Protein AF-A0A958F4A3-F1 (afdb_monomer)

Radius of gyration: 23.0 Å; Cα contacts (8 Å, |Δi|>4): 122; chains: 1; bounding box: 76×23×51 Å

Structure (mmCIF, N/CA/C/O backbone):
data_AF-A0A958F4A3-F1
#
_entry.id   AF-A0A958F4A3-F1
#
loop_
_atom_site.group_PDB
_atom_site.id
_atom_site.type_symbol
_atom_site.label_atom_id
_atom_site.label_alt_id
_atom_site.label_comp_id
_atom_site.label_asym_id
_atom_site.label_entity_id
_atom_site.label_seq_id
_atom_site.pdbx_PDB_ins_code
_atom_site.Cartn_x
_atom_site.Cartn_y
_atom_site.Cartn_z
_atom_site.occupancy
_atom_site.B_iso_or_equiv
_atom_site.auth_seq_id
_atom_site.auth_comp_id
_atom_site.auth_asym_id
_atom_site.auth_atom_id
_atom_site.pdbx_PDB_model_num
ATOM 1 N N . PRO A 1 1 ? 59.177 -3.692 -26.696 1.00 58.25 1 PRO A N 1
ATOM 2 C CA . PRO A 1 1 ? 58.438 -4.959 -26.926 1.00 58.25 1 PRO A CA 1
ATOM 3 C C . PRO A 1 1 ? 57.219 -5.194 -26.007 1.00 58.25 1 PRO A C 1
ATOM 5 O O . PRO A 1 1 ? 56.313 -5.900 -26.423 1.00 58.25 1 PRO A O 1
ATOM 8 N N . GLY A 1 2 ? 57.166 -4.637 -24.785 1.00 62.38 2 GLY A N 1
ATOM 9 C CA . GLY A 1 2 ? 56.073 -4.920 -23.834 1.00 62.38 2 GLY A CA 1
ATOM 10 C C . GLY A 1 2 ? 54.772 -4.129 -24.042 1.00 62.38 2 GLY A C 1
ATOM 11 O O . GLY A 1 2 ? 53.695 -4.676 -23.840 1.00 62.38 2 GLY A O 1
ATOM 12 N N . ALA A 1 3 ? 54.850 -2.867 -24.477 1.00 64.88 3 ALA A N 1
ATOM 13 C CA . ALA A 1 3 ? 53.670 -2.001 -24.604 1.00 64.88 3 ALA A CA 1
ATOM 14 C C . ALA A 1 3 ? 52.749 -2.393 -25.775 1.00 64.88 3 ALA A C 1
ATOM 16 O O . ALA A 1 3 ? 51.533 -2.384 -25.632 1.00 64.88 3 ALA A O 1
ATOM 17 N N . GLU A 1 4 ? 53.322 -2.806 -26.907 1.00 76.06 4 GLU A N 1
ATOM 18 C CA . GLU A 1 4 ? 52.569 -3.286 -28.077 1.00 76.06 4 GLU A CA 1
ATOM 19 C C . GLU A 1 4 ? 51.883 -4.630 -27.815 1.00 76.06 4 GLU A C 1
ATOM 21 O O . GLU A 1 4 ? 50.732 -4.822 -28.195 1.00 76.06 4 GLU A O 1
ATOM 26 N N . ALA A 1 5 ? 52.558 -5.539 -27.105 1.00 75.00 5 ALA A N 1
ATOM 27 C CA . ALA A 1 5 ? 51.981 -6.821 -26.711 1.00 75.00 5 ALA A CA 1
ATOM 28 C C . ALA A 1 5 ? 50.832 -6.641 -25.704 1.00 75.00 5 ALA A C 1
ATOM 30 O O . ALA A 1 5 ? 49.822 -7.334 -25.797 1.00 75.00 5 ALA A O 1
ATOM 31 N N . LEU A 1 6 ? 50.955 -5.679 -24.781 1.00 56.97 6 LEU A N 1
ATOM 32 C CA . LEU A 1 6 ? 49.888 -5.329 -23.842 1.00 56.97 6 LEU A CA 1
ATOM 33 C C . LEU A 1 6 ? 48.698 -4.671 -24.555 1.00 56.97 6 L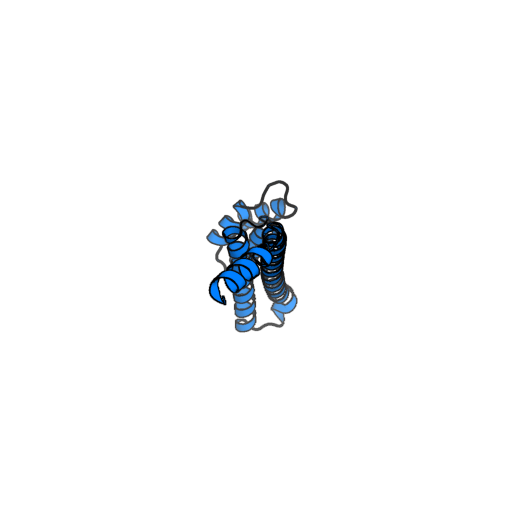EU A C 1
ATOM 35 O O . LEU A 1 6 ? 47.557 -5.011 -24.263 1.00 56.97 6 LEU A O 1
ATOM 39 N N . ALA A 1 7 ? 48.950 -3.790 -25.526 1.00 74.94 7 ALA A N 1
ATOM 40 C CA . ALA A 1 7 ? 47.900 -3.170 -26.331 1.00 74.94 7 ALA A CA 1
ATOM 41 C C . ALA A 1 7 ? 47.144 -4.202 -27.186 1.00 74.94 7 ALA A C 1
ATOM 43 O O . ALA A 1 7 ? 45.919 -4.178 -27.230 1.00 74.94 7 ALA A O 1
ATOM 44 N N . GLN A 1 8 ? 47.852 -5.156 -27.798 1.00 76.25 8 GLN A N 1
ATOM 45 C CA . GLN A 1 8 ? 47.234 -6.253 -28.550 1.00 76.25 8 GLN A CA 1
ATOM 46 C C . GLN A 1 8 ? 46.473 -7.231 -27.647 1.00 76.25 8 GLN A C 1
ATOM 48 O O . GLN A 1 8 ? 45.433 -7.749 -28.049 1.00 76.25 8 GLN A O 1
ATOM 53 N N . TRP A 1 9 ? 46.963 -7.481 -26.428 1.00 66.75 9 TRP A N 1
ATOM 54 C CA . TRP A 1 9 ? 46.267 -8.309 -25.442 1.00 66.75 9 TRP A CA 1
ATOM 55 C C . TRP A 1 9 ? 44.971 -7.642 -24.973 1.00 66.75 9 TRP A C 1
ATOM 57 O O . TRP A 1 9 ? 43.924 -8.282 -24.994 1.00 66.75 9 TRP A O 1
ATOM 67 N N . LEU A 1 10 ? 45.018 -6.347 -24.644 1.00 66.31 10 LEU A N 1
ATOM 68 C CA . LEU A 1 10 ? 43.833 -5.570 -24.288 1.00 66.31 10 LEU A CA 1
ATOM 69 C C . LEU A 1 10 ? 42.845 -5.536 -25.454 1.00 66.31 10 LEU A C 1
ATOM 71 O O . LEU A 1 10 ? 41.713 -5.938 -25.276 1.00 66.31 10 LEU A O 1
ATOM 75 N N . GLN A 1 11 ? 43.269 -5.225 -26.677 1.00 70.94 11 GLN A N 1
ATOM 76 C CA . GLN A 1 11 ? 42.370 -5.185 -27.838 1.00 70.94 11 GLN A CA 1
ATOM 77 C C . GLN A 1 11 ? 41.706 -6.540 -28.161 1.00 70.94 11 GLN A C 1
ATOM 79 O O . GLN A 1 11 ? 40.606 -6.578 -28.706 1.00 70.94 11 GLN A O 1
ATOM 84 N N . LYS A 1 12 ? 42.357 -7.659 -27.817 1.00 66.94 12 LYS A N 1
ATOM 85 C CA . LYS A 1 12 ? 41.824 -9.020 -27.987 1.00 66.94 12 LYS A CA 1
ATOM 86 C C . LYS A 1 12 ? 40.877 -9.447 -26.855 1.00 66.94 12 LYS A C 1
ATOM 88 O O . LYS A 1 12 ? 40.121 -10.399 -27.032 1.00 66.94 12 LYS A O 1
ATOM 93 N N . HIS A 1 13 ? 40.937 -8.773 -25.708 1.00 58.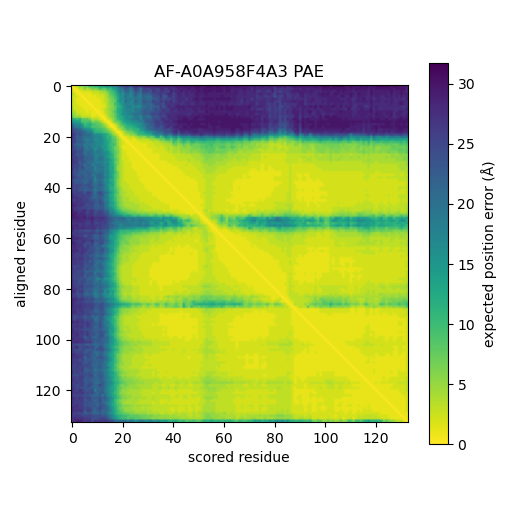69 13 HIS A N 1
ATOM 94 C CA . HIS A 1 13 ? 40.159 -9.082 -24.504 1.00 58.69 13 HIS A CA 1
ATOM 95 C C . HIS A 1 13 ? 39.184 -7.967 -24.081 1.00 58.69 13 HIS A C 1
ATOM 97 O O . HIS A 1 13 ? 38.372 -8.193 -23.193 1.00 58.69 13 HIS A O 1
ATOM 103 N N . ASP A 1 14 ? 39.208 -6.816 -24.754 1.00 50.38 14 ASP A N 1
ATOM 104 C CA . ASP A 1 14 ? 38.286 -5.676 -24.614 1.00 50.38 14 ASP A CA 1
ATOM 105 C C . ASP A 1 14 ? 37.036 -5.832 -25.500 1.00 50.38 14 ASP A C 1
ATOM 107 O O . ASP A 1 14 ? 36.179 -4.961 -25.593 1.00 50.38 14 ASP A O 1
ATOM 111 N N . THR A 1 15 ? 36.888 -6.990 -26.146 1.00 55.62 15 THR A N 1
ATOM 112 C CA . THR A 1 15 ? 35.614 -7.432 -26.710 1.00 55.62 15 THR A CA 1
ATOM 113 C C . THR A 1 15 ? 34.883 -8.285 -25.679 1.00 55.62 15 THR A C 1
ATOM 115 O O . THR A 1 15 ? 34.653 -9.478 -25.898 1.00 55.62 15 THR A O 1
ATOM 118 N N . ALA A 1 16 ? 34.506 -7.687 -24.547 1.00 49.84 16 ALA A N 1
ATOM 119 C CA . ALA A 1 16 ? 33.279 -8.142 -23.909 1.00 49.84 16 ALA A CA 1
ATOM 120 C C . ALA A 1 16 ? 32.176 -7.939 -24.964 1.00 49.84 16 ALA A C 1
ATOM 122 O O . ALA A 1 16 ? 32.058 -6.839 -25.514 1.00 49.84 16 ALA A O 1
ATOM 123 N N . PRO A 1 17 ? 31.453 -8.990 -25.382 1.00 48.97 17 PRO A N 1
ATOM 124 C CA . PRO A 1 17 ? 30.429 -8.823 -26.395 1.00 48.97 17 PRO A CA 1
ATOM 125 C C . PRO A 1 17 ? 29.410 -7.808 -25.875 1.00 48.97 17 PRO A C 1
ATOM 127 O O . PRO A 1 17 ? 28.977 -7.896 -24.729 1.00 48.97 17 PRO A O 1
ATOM 130 N N . ALA A 1 18 ? 28.987 -6.883 -26.737 1.00 53.12 18 ALA A N 1
ATOM 131 C CA . ALA A 1 18 ? 27.943 -5.881 -26.491 1.00 53.12 18 ALA A CA 1
ATOM 132 C C . ALA A 1 18 ? 26.543 -6.478 -26.166 1.00 53.12 18 ALA A C 1
ATOM 134 O O . ALA A 1 18 ? 25.523 -5.825 -26.361 1.00 53.12 18 ALA A O 1
ATOM 135 N N . GLY A 1 19 ? 26.481 -7.737 -25.717 1.00 51.16 19 GLY A N 1
ATOM 136 C CA . GLY A 1 19 ? 25.299 -8.449 -25.241 1.00 51.16 19 GLY A CA 1
ATOM 137 C C . GLY A 1 19 ? 25.209 -8.586 -23.714 1.00 51.16 19 GLY A C 1
ATOM 138 O O . GLY A 1 19 ? 24.188 -9.076 -23.243 1.00 51.16 19 GLY A O 1
ATOM 139 N N . ASP A 1 20 ? 26.221 -8.156 -22.950 1.00 58.81 20 ASP A N 1
ATOM 140 C CA . ASP A 1 20 ? 26.241 -8.275 -21.477 1.00 58.81 20 ASP A CA 1
ATOM 141 C C . ASP A 1 20 ? 25.391 -7.190 -20.785 1.00 58.81 20 ASP A C 1
ATOM 143 O O . ASP A 1 20 ? 24.675 -7.453 -19.819 1.00 58.81 20 ASP A O 1
ATOM 147 N N . ASP A 1 21 ? 25.342 -5.985 -21.365 1.00 71.50 21 ASP A N 1
ATOM 148 C CA . ASP A 1 21 ? 24.539 -4.876 -20.836 1.00 71.50 21 ASP A CA 1
ATOM 149 C C . ASP A 1 21 ? 23.042 -5.208 -20.812 1.00 71.50 21 ASP A C 1
ATOM 151 O O . ASP A 1 21 ? 22.341 -4.841 -19.876 1.00 71.50 21 ASP A O 1
ATOM 155 N N . SER A 1 22 ? 22.530 -5.947 -21.801 1.00 79.38 22 SER A N 1
ATOM 156 C CA . SER A 1 22 ? 21.115 -6.338 -21.817 1.00 79.38 22 SER A CA 1
ATOM 157 C C . SER A 1 22 ? 20.773 -7.329 -20.704 1.00 79.38 22 SER A C 1
ATOM 159 O O . SER A 1 22 ? 19.668 -7.262 -20.167 1.00 79.38 22 SER A O 1
ATOM 161 N N . LEU A 1 23 ? 21.682 -8.251 -20.377 1.00 81.75 23 LEU A N 1
ATOM 162 C CA . LEU A 1 23 ? 21.487 -9.209 -19.290 1.00 81.75 23 LEU A CA 1
ATOM 163 C C . LEU A 1 23 ? 21.549 -8.483 -17.942 1.00 81.75 23 LEU A C 1
ATOM 165 O O . LEU A 1 23 ? 20.641 -8.618 -17.126 1.00 81.75 23 LEU A O 1
ATOM 169 N N . LEU A 1 24 ? 22.556 -7.628 -17.755 1.00 82.06 24 LEU A N 1
ATOM 170 C CA . LEU A 1 24 ? 22.710 -6.820 -16.549 1.00 82.06 24 LEU A CA 1
ATOM 171 C C . LEU A 1 24 ? 21.498 -5.903 -16.318 1.00 82.06 24 LEU A C 1
ATOM 173 O O . LEU A 1 24 ? 20.994 -5.811 -15.201 1.00 82.06 24 LEU A O 1
ATOM 177 N N . GLN A 1 25 ? 20.980 -5.251 -17.364 1.00 85.31 25 GLN A N 1
ATOM 178 C CA . GLN A 1 25 ? 19.774 -4.422 -17.255 1.00 85.31 25 GLN A CA 1
ATOM 179 C C . GLN A 1 25 ? 18.530 -5.250 -16.900 1.00 85.31 25 GLN A C 1
ATOM 181 O O . GLN A 1 25 ? 17.701 -4.796 -16.112 1.00 85.31 25 GLN A O 1
ATOM 186 N N . GLN A 1 26 ? 18.407 -6.475 -17.423 1.00 86.31 26 GLN A N 1
ATOM 187 C CA . GLN A 1 26 ? 17.329 -7.394 -17.045 1.00 86.31 26 GLN A CA 1
ATOM 188 C C . GLN A 1 26 ? 17.434 -7.833 -15.581 1.00 86.31 26 GLN A C 1
ATOM 190 O O . GLN A 1 26 ? 16.426 -7.836 -14.875 1.00 86.31 26 GLN A O 1
ATOM 195 N N . GLU A 1 27 ? 18.634 -8.154 -15.096 1.00 89.44 27 GLU A N 1
ATOM 196 C CA . GLU A 1 27 ? 18.863 -8.512 -13.693 1.00 89.44 27 GLU A CA 1
ATOM 197 C C . GLU A 1 27 ? 18.581 -7.338 -12.748 1.00 89.44 27 GLU A C 1
ATOM 199 O O . GLU A 1 27 ? 17.948 -7.515 -11.702 1.00 89.44 27 GLU A O 1
ATOM 204 N N . ILE A 1 28 ? 18.984 -6.123 -13.133 1.00 91.50 28 ILE A N 1
ATOM 205 C CA . ILE A 1 28 ? 18.689 -4.895 -12.390 1.00 91.50 28 ILE A CA 1
ATOM 206 C C .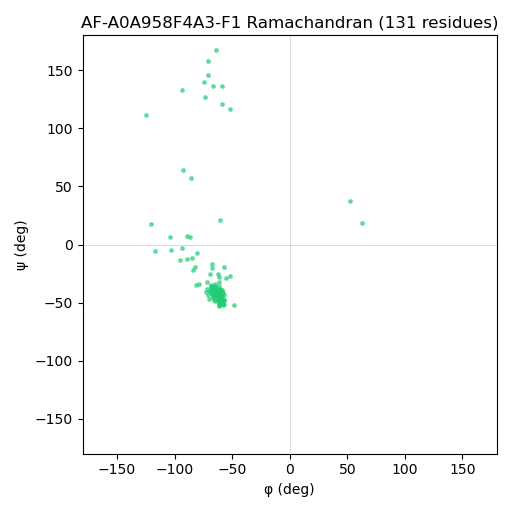 ILE A 1 28 ? 17.175 -4.672 -12.315 1.00 91.50 28 ILE A C 1
ATOM 208 O O . ILE A 1 28 ? 16.650 -4.467 -11.219 1.00 91.50 28 ILE A O 1
ATOM 212 N N . ALA A 1 29 ? 16.465 -4.756 -13.443 1.00 90.19 29 ALA A N 1
ATOM 213 C CA . ALA A 1 29 ? 15.013 -4.589 -13.483 1.00 90.19 29 ALA A CA 1
ATOM 214 C C . ALA A 1 29 ? 14.294 -5.664 -12.649 1.00 90.19 29 ALA A C 1
ATOM 216 O O . ALA A 1 29 ? 13.404 -5.350 -11.856 1.00 90.19 29 ALA A O 1
ATOM 217 N N . GLY A 1 30 ? 14.727 -6.924 -12.752 1.00 92.00 30 GLY A N 1
ATOM 218 C CA . GLY A 1 30 ? 14.203 -8.024 -11.941 1.00 92.00 30 GLY A CA 1
ATOM 219 C C . GLY A 1 30 ? 14.425 -7.804 -10.443 1.00 92.00 30 GLY A C 1
ATOM 220 O O . GLY A 1 30 ? 13.514 -8.001 -9.640 1.00 92.00 30 GLY A O 1
ATOM 221 N N . THR A 1 31 ? 15.603 -7.316 -10.057 1.00 94.75 31 THR A N 1
ATOM 222 C CA . THR A 1 31 ? 15.923 -6.995 -8.659 1.00 94.75 31 THR A CA 1
ATOM 223 C C . THR A 1 31 ? 15.080 -5.831 -8.135 1.00 94.75 31 THR A C 1
ATOM 225 O O . THR A 1 31 ? 14.598 -5.877 -7.003 1.00 94.75 31 THR A O 1
ATOM 228 N N . GLN A 1 32 ? 14.856 -4.798 -8.951 1.00 94.50 32 GLN A N 1
ATOM 229 C CA . GLN A 1 32 ? 13.996 -3.663 -8.600 1.00 94.50 32 GLN A CA 1
ATOM 230 C C . GLN A 1 32 ? 12.543 -4.105 -8.392 1.00 94.50 32 GLN A C 1
ATOM 232 O O . GLN A 1 32 ? 11.920 -3.698 -7.408 1.00 94.50 32 GLN A O 1
ATOM 237 N N . GLN A 1 33 ? 12.032 -4.988 -9.255 1.00 93.44 33 GLN A N 1
ATOM 238 C CA . GLN A 1 33 ? 10.696 -5.563 -9.112 1.00 93.44 33 GLN A CA 1
ATOM 239 C C . GLN A 1 33 ? 10.568 -6.397 -7.831 1.00 93.44 33 GLN A C 1
ATOM 241 O O . GLN A 1 33 ? 9.631 -6.201 -7.060 1.00 93.44 33 GLN A O 1
ATOM 246 N N . LEU A 1 34 ? 11.545 -7.267 -7.552 1.00 95.69 34 LEU A N 1
ATOM 247 C CA . LEU A 1 34 ? 11.571 -8.063 -6.321 1.00 95.69 34 LEU A CA 1
ATOM 248 C C . LEU A 1 34 ? 11.587 -7.183 -5.069 1.00 95.69 34 LEU A C 1
ATOM 250 O O . LEU A 1 34 ? 10.915 -7.489 -4.084 1.00 95.69 34 LEU A O 1
ATOM 254 N N . LEU A 1 35 ? 12.331 -6.077 -5.101 1.00 96.38 35 LEU A N 1
ATOM 255 C CA . LEU A 1 35 ? 12.379 -5.137 -3.990 1.00 96.38 35 LEU A CA 1
ATOM 256 C C . LEU A 1 35 ? 11.036 -4.419 -3.792 1.00 96.38 35 LEU A C 1
ATOM 258 O O . LEU A 1 35 ? 10.577 -4.287 -2.656 1.00 96.38 35 LEU A O 1
ATOM 262 N N . GLN A 1 36 ? 10.380 -3.996 -4.877 1.00 96.38 36 GLN A N 1
ATOM 263 C CA . GLN A 1 36 ? 9.033 -3.428 -4.820 1.00 96.38 36 GLN A CA 1
ATOM 264 C C . GLN A 1 36 ? 8.037 -4.427 -4.210 1.00 96.38 36 GLN A C 1
ATOM 266 O O . GLN A 1 36 ? 7.290 -4.067 -3.296 1.00 96.38 36 GLN A O 1
ATOM 271 N N . ASP A 1 37 ? 8.055 -5.679 -4.671 1.00 95.81 37 ASP A N 1
ATOM 272 C CA . ASP A 1 37 ? 7.178 -6.742 -4.176 1.00 95.81 37 ASP A CA 1
ATOM 273 C C . ASP A 1 37 ? 7.431 -7.050 -2.697 1.00 95.81 37 ASP A C 1
ATOM 275 O O . ASP A 1 37 ? 6.482 -7.200 -1.925 1.00 95.81 37 ASP A O 1
ATOM 279 N N . TYR A 1 38 ? 8.696 -7.080 -2.272 1.00 97.44 38 TYR A N 1
ATOM 280 C CA . TYR A 1 38 ? 9.067 -7.253 -0.869 1.00 97.44 38 TYR A CA 1
ATOM 281 C C . TYR A 1 38 ? 8.452 -6.165 0.017 1.00 97.44 38 TYR A C 1
ATOM 283 O O . TYR A 1 38 ? 7.806 -6.470 1.025 1.00 97.44 38 TYR A O 1
ATOM 291 N N . TYR A 1 39 ? 8.614 -4.895 -0.362 1.00 98.31 39 TYR A N 1
ATOM 292 C CA . TYR A 1 39 ? 8.049 -3.786 0.401 1.00 98.31 39 TYR A CA 1
ATOM 293 C C . TYR A 1 39 ? 6.518 -3.818 0.399 1.00 98.31 39 TYR A C 1
ATOM 295 O O . TYR A 1 39 ? 5.906 -3.631 1.452 1.00 98.31 39 TYR A O 1
ATOM 303 N N . PHE A 1 40 ? 5.892 -4.138 -0.735 1.00 98.06 40 PHE A N 1
ATOM 304 C CA . PHE A 1 40 ? 4.444 -4.305 -0.804 1.00 98.06 40 PHE A CA 1
ATOM 305 C C . PHE A 1 40 ? 3.954 -5.393 0.164 1.00 98.06 40 PHE A C 1
ATOM 307 O O . PHE A 1 40 ? 3.087 -5.129 0.999 1.00 98.06 40 PHE A O 1
ATOM 314 N N . LEU A 1 41 ? 4.536 -6.595 0.107 1.00 98.19 41 LEU A N 1
ATOM 315 C CA . LEU A 1 41 ? 4.132 -7.724 0.949 1.00 98.19 41 LEU A CA 1
ATOM 316 C C . LEU A 1 41 ? 4.379 -7.452 2.436 1.00 98.19 41 LEU A C 1
ATOM 318 O O . LEU A 1 41 ? 3.528 -7.772 3.265 1.00 98.19 41 LEU A O 1
ATOM 322 N N . SER A 1 42 ? 5.504 -6.822 2.780 1.00 98.19 42 SER A N 1
ATOM 323 C CA . SER A 1 42 ? 5.813 -6.421 4.156 1.00 98.19 42 SER A CA 1
ATOM 324 C C . SER A 1 42 ? 4.785 -5.420 4.699 1.00 98.19 42 SER A C 1
ATOM 326 O O . SER A 1 42 ? 4.272 -5.576 5.811 1.00 98.19 42 SER A O 1
ATOM 328 N N . GLY A 1 43 ? 4.407 -4.426 3.888 1.00 98.25 43 GLY A N 1
ATOM 329 C CA . GLY A 1 43 ? 3.378 -3.456 4.250 1.00 98.25 43 GLY A CA 1
ATOM 330 C C . GLY A 1 43 ? 1.984 -4.076 4.383 1.00 98.25 43 GLY A C 1
ATOM 331 O O . GLY A 1 43 ? 1.292 -3.843 5.376 1.00 98.25 43 GLY A O 1
ATOM 332 N N . ALA A 1 44 ? 1.596 -4.940 3.441 1.00 97.50 44 ALA A N 1
ATOM 333 C CA . ALA A 1 44 ? 0.331 -5.669 3.489 1.00 97.50 44 ALA A CA 1
ATOM 334 C C . ALA A 1 44 ? 0.245 -6.602 4.712 1.00 97.50 44 ALA A C 1
ATOM 336 O O . ALA A 1 44 ? -0.795 -6.670 5.368 1.00 97.50 44 ALA A O 1
ATOM 337 N N . ALA A 1 45 ? 1.342 -7.274 5.074 1.00 96.94 45 ALA A N 1
ATOM 338 C CA . ALA A 1 45 ? 1.410 -8.115 6.266 1.00 96.94 45 ALA A CA 1
ATOM 339 C C . ALA A 1 45 ? 1.254 -7.300 7.562 1.00 96.94 45 ALA A C 1
ATOM 341 O O . ALA A 1 45 ? 0.552 -7.728 8.482 1.00 96.94 45 ALA A O 1
ATOM 342 N N . ALA A 1 46 ? 1.857 -6.110 7.635 1.00 96.50 46 ALA A N 1
ATOM 343 C CA . ALA A 1 46 ? 1.685 -5.206 8.770 1.00 96.50 46 ALA A CA 1
ATOM 344 C C . ALA A 1 46 ? 0.224 -4.733 8.904 1.00 96.50 46 ALA A C 1
ATOM 346 O O . ALA A 1 46 ? -0.340 -4.774 10.001 1.00 96.50 46 ALA A O 1
ATOM 347 N N . LEU A 1 47 ? -0.426 -4.397 7.786 1.00 95.69 47 LEU A N 1
ATOM 348 C CA . LEU A 1 47 ? -1.845 -4.039 7.756 1.00 95.69 47 LEU A CA 1
ATOM 349 C C . LEU A 1 47 ? -2.750 -5.211 8.176 1.00 95.69 47 LEU A C 1
ATOM 351 O O . LEU A 1 47 ? -3.677 -5.044 8.972 1.00 95.69 47 LEU A O 1
ATOM 355 N N . ALA A 1 48 ? -2.457 -6.422 7.699 1.00 94.00 48 ALA A N 1
ATOM 356 C CA . ALA A 1 48 ? -3.174 -7.631 8.092 1.00 94.00 48 ALA A CA 1
ATOM 357 C C . ALA A 1 48 ? -3.021 -7.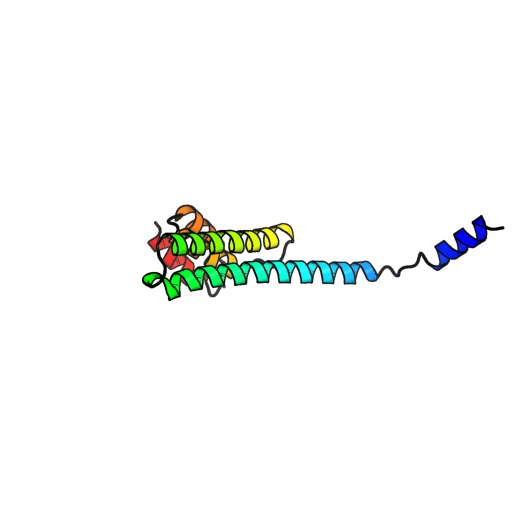920 9.592 1.00 94.00 48 ALA A C 1
ATOM 359 O O . ALA A 1 48 ? -3.995 -8.290 10.252 1.00 94.00 48 ALA A O 1
ATOM 360 N N . ARG A 1 49 ? -1.829 -7.706 10.164 1.00 90.62 49 ARG A N 1
ATOM 361 C CA . ARG A 1 49 ? -1.590 -7.828 11.609 1.00 90.62 49 ARG A CA 1
ATOM 362 C C . ARG A 1 49 ? -2.429 -6.828 12.402 1.00 90.62 49 ARG A C 1
ATOM 364 O O . ARG A 1 49 ? -3.024 -7.229 13.400 1.00 90.62 49 ARG A O 1
ATOM 371 N N . TYR A 1 50 ? -2.507 -5.573 11.951 1.00 91.81 50 TYR A N 1
ATOM 372 C CA . TYR A 1 50 ? -3.380 -4.566 12.558 1.00 91.81 50 TYR A CA 1
ATOM 373 C C . TYR A 1 50 ? -4.845 -5.029 12.556 1.00 91.81 50 TYR A C 1
ATOM 375 O O . TYR A 1 50 ? -5.492 -5.006 13.600 1.00 91.81 50 TYR A O 1
ATOM 383 N N . ARG A 1 51 ? -5.354 -5.531 11.419 1.00 88.75 51 ARG A N 1
ATOM 384 C CA . ARG A 1 51 ? -6.761 -5.955 11.295 1.00 88.75 51 ARG A CA 1
ATOM 385 C C . ARG A 1 51 ? -7.109 -7.231 12.061 1.00 88.75 51 ARG A C 1
ATOM 387 O O . ARG A 1 51 ? -8.168 -7.296 12.669 1.00 88.75 51 ARG A O 1
ATOM 394 N N . THR A 1 52 ? -6.261 -8.254 11.996 1.00 87.06 52 THR A N 1
ATOM 395 C CA . THR A 1 52 ? -6.576 -9.601 12.520 1.00 87.06 52 THR A CA 1
ATOM 396 C C . THR A 1 52 ? -6.311 -9.748 14.012 1.00 87.06 52 THR A C 1
ATOM 398 O O . THR A 1 52 ? -6.866 -10.639 14.646 1.00 87.06 52 THR A O 1
ATOM 401 N N . ARG A 1 53 ? -5.450 -8.896 14.579 1.00 80.50 53 ARG A N 1
ATOM 402 C CA . ARG A 1 53 ? -5.084 -8.934 16.000 1.00 80.50 53 AR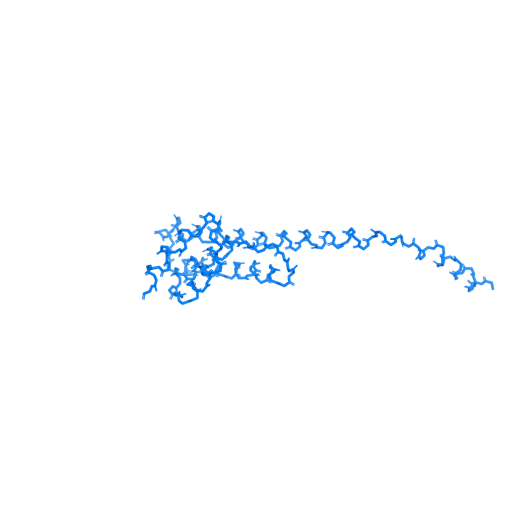G A CA 1
ATOM 403 C C . ARG A 1 53 ? -5.423 -7.646 16.730 1.00 80.5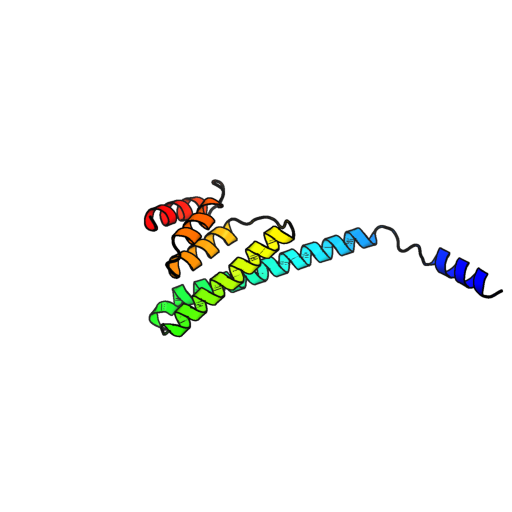0 53 ARG A C 1
ATOM 405 O O . ARG A 1 53 ? -4.879 -7.438 17.807 1.00 80.50 53 ARG A O 1
ATOM 412 N N . SER A 1 54 ? -6.291 -6.796 16.180 1.00 69.19 54 SER A N 1
ATOM 413 C CA . SER A 1 54 ? -6.628 -5.504 16.786 1.00 69.19 54 SER A CA 1
ATOM 414 C C . SER A 1 54 ? -6.954 -5.674 18.273 1.00 69.19 54 SER A C 1
ATOM 416 O O . SER A 1 54 ? -6.280 -5.080 19.105 1.00 69.19 54 SER A O 1
ATOM 418 N N . GLU A 1 55 ? -7.861 -6.577 18.637 1.00 73.81 55 GLU A N 1
ATOM 419 C CA . GLU A 1 55 ? -8.273 -6.835 20.028 1.00 73.81 55 GLU A CA 1
ATOM 420 C C . GLU A 1 55 ? -7.153 -7.342 20.956 1.00 73.81 55 GLU A C 1
ATOM 422 O O . GLU A 1 55 ? -7.216 -7.116 22.160 1.00 73.81 55 GLU A O 1
ATOM 427 N N . ALA A 1 56 ? -6.113 -7.981 20.411 1.00 82.94 56 ALA A N 1
ATOM 428 C CA . ALA A 1 56 ? -4.978 -8.510 21.172 1.00 82.94 56 ALA A CA 1
ATOM 429 C C . ALA A 1 56 ? -3.772 -7.555 2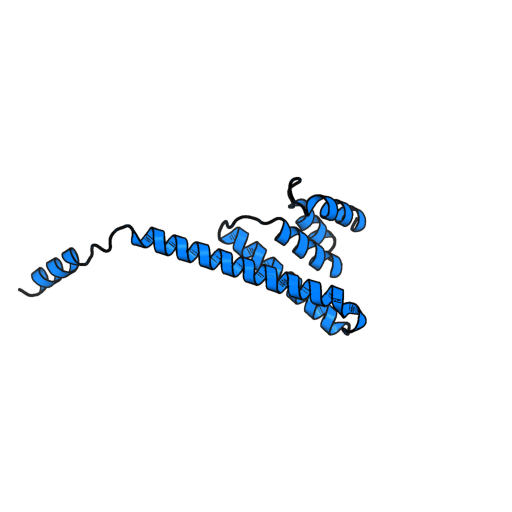1.229 1.00 82.94 56 ALA A C 1
ATOM 431 O O . ALA A 1 56 ? -2.834 -7.792 21.990 1.00 82.94 56 ALA A O 1
ATOM 432 N N . LEU A 1 57 ? -3.757 -6.513 20.396 1.00 82.81 57 LEU A N 1
ATOM 433 C CA . LEU A 1 57 ? -2.702 -5.506 20.368 1.00 82.81 57 LEU A CA 1
ATOM 434 C C . LEU A 1 57 ? -3.093 -4.326 21.255 1.00 82.81 57 LEU A C 1
ATOM 436 O O . LEU A 1 57 ? -4.193 -3.779 21.126 1.00 82.81 57 LEU A O 1
ATOM 440 N N . ASP A 1 58 ? -2.157 -3.895 22.098 1.00 90.62 58 ASP A N 1
ATOM 441 C CA . ASP A 1 58 ? -2.252 -2.584 22.729 1.00 90.62 58 ASP A CA 1
ATOM 442 C C . ASP A 1 58 ? -2.175 -1.461 21.678 1.00 90.62 58 ASP A C 1
ATOM 444 O O . ASP A 1 58 ? -1.848 -1.678 20.504 1.00 90.62 58 ASP A O 1
ATOM 448 N N . GLN A 1 59 ? -2.511 -0.242 22.098 1.00 88.06 59 GLN A N 1
ATOM 449 C CA . GLN A 1 59 ? -2.561 0.902 21.191 1.00 88.06 59 GLN A CA 1
ATOM 450 C C . GLN A 1 59 ? -1.204 1.161 20.517 1.00 88.06 59 GLN A C 1
ATOM 452 O O . GLN A 1 59 ? -1.155 1.367 19.308 1.00 88.06 59 GLN A O 1
ATOM 457 N N . ALA A 1 60 ? -0.101 1.054 21.262 1.00 91.50 60 ALA A N 1
ATOM 458 C CA . ALA A 1 60 ? 1.238 1.290 20.731 1.00 91.50 60 ALA A CA 1
ATOM 459 C C . ALA A 1 60 ? 1.608 0.284 19.628 1.00 91.50 60 ALA A C 1
ATOM 461 O O . ALA A 1 60 ? 2.188 0.650 18.605 1.00 91.50 60 ALA A O 1
ATOM 462 N N . ALA A 1 61 ? 1.242 -0.986 19.794 1.00 91.44 61 ALA A N 1
ATOM 463 C CA . ALA A 1 61 ? 1.487 -2.019 18.802 1.00 91.44 61 ALA A CA 1
ATOM 464 C C . ALA A 1 61 ? 0.586 -1.868 17.565 1.00 91.44 61 ALA A C 1
ATOM 466 O O . ALA A 1 61 ? 1.024 -2.188 16.456 1.00 91.44 61 ALA A O 1
ATOM 467 N N . ARG A 1 62 ? -0.645 -1.361 17.725 1.00 90.12 62 ARG A N 1
ATOM 468 C CA . ARG A 1 62 ? -1.517 -0.999 16.593 1.00 90.12 62 ARG A CA 1
ATOM 469 C C . ARG A 1 62 ? -0.922 0.154 15.788 1.00 90.12 62 ARG A C 1
ATOM 471 O O . ARG A 1 62 ? -0.793 0.027 14.571 1.00 90.12 62 ARG A O 1
ATOM 478 N N . ASP A 1 63 ? -0.498 1.216 16.465 1.00 92.00 63 ASP A N 1
ATOM 479 C CA . ASP A 1 63 ? 0.102 2.395 15.834 1.00 92.00 63 ASP A CA 1
ATOM 480 C C . ASP A 1 63 ? 1.404 2.026 15.114 1.00 92.00 63 ASP A C 1
ATOM 482 O O . ASP A 1 63 ? 1.621 2.411 13.965 1.00 92.00 63 ASP A O 1
ATOM 486 N N . SER A 1 64 ? 2.236 1.190 15.743 1.00 94.12 64 SER A N 1
ATOM 487 C CA . SER A 1 64 ? 3.461 0.662 15.137 1.00 94.12 64 SER A CA 1
ATOM 488 C C . SER A 1 64 ? 3.180 -0.183 13.888 1.00 94.12 64 SER A C 1
ATOM 490 O O . SER A 1 64 ? 3.890 -0.052 12.886 1.00 94.12 64 SER A O 1
ATOM 492 N N . ALA A 1 65 ? 2.139 -1.023 13.907 1.00 95.31 65 ALA A N 1
ATOM 493 C CA . ALA A 1 65 ? 1.757 -1.829 12.749 1.00 95.31 65 ALA A CA 1
ATOM 494 C C . ALA A 1 65 ? 1.274 -0.955 11.581 1.00 95.31 65 ALA A C 1
ATOM 496 O O . ALA A 1 65 ? 1.706 -1.170 10.448 1.00 95.31 65 ALA A O 1
ATOM 497 N N . LEU A 1 66 ? 0.441 0.056 11.850 1.00 95.88 66 LEU A N 1
ATOM 498 C CA . LEU A 1 66 ? -0.014 1.003 10.829 1.00 95.88 66 LEU A CA 1
ATOM 499 C C . LEU A 1 66 ? 1.139 1.838 10.263 1.00 95.88 66 LEU A C 1
ATOM 501 O O . LEU A 1 66 ? 1.263 1.946 9.045 1.00 95.88 66 LEU A O 1
ATOM 505 N N . ALA A 1 67 ? 2.030 2.351 11.116 1.00 97.06 67 ALA A N 1
ATOM 506 C CA . ALA A 1 67 ? 3.215 3.082 10.670 1.00 97.06 67 ALA A CA 1
ATOM 507 C C . ALA A 1 67 ? 4.104 2.211 9.768 1.00 97.06 67 ALA A C 1
ATOM 509 O O . ALA A 1 67 ? 4.515 2.639 8.693 1.00 97.06 67 ALA A O 1
ATOM 510 N N . THR A 1 68 ? 4.326 0.952 10.158 1.00 97.81 68 THR A N 1
ATOM 511 C CA . THR A 1 68 ? 5.082 -0.017 9.349 1.00 97.81 68 THR A CA 1
ATOM 512 C C . THR A 1 68 ? 4.411 -0.273 7.998 1.00 97.81 68 THR A C 1
ATOM 514 O O . THR A 1 68 ? 5.099 -0.354 6.978 1.00 97.81 68 THR A O 1
ATOM 517 N N . ALA A 1 69 ? 3.078 -0.385 7.971 1.00 98.31 69 ALA A N 1
ATOM 518 C CA . ALA A 1 69 ? 2.322 -0.559 6.736 1.00 98.31 69 ALA A CA 1
ATOM 519 C C . ALA A 1 69 ? 2.512 0.638 5.795 1.00 98.31 69 ALA A C 1
ATOM 521 O O . ALA A 1 69 ? 2.936 0.448 4.655 1.00 98.31 69 ALA A O 1
ATOM 522 N N . VAL A 1 70 ? 2.283 1.861 6.287 1.00 98.44 70 VAL A N 1
ATOM 523 C CA . VAL A 1 70 ? 2.434 3.095 5.500 1.00 98.44 70 VAL A CA 1
ATOM 524 C C . VAL A 1 70 ? 3.862 3.258 4.985 1.00 98.44 70 VAL A C 1
ATOM 526 O O . VAL A 1 70 ? 4.046 3.496 3.792 1.00 98.44 70 VAL A O 1
ATOM 529 N N . THR A 1 71 ? 4.882 3.067 5.828 1.00 98.56 71 THR A N 1
ATOM 530 C CA . THR A 1 71 ? 6.289 3.185 5.411 1.00 98.56 71 THR A CA 1
ATOM 531 C C . THR A 1 71 ? 6.632 2.213 4.284 1.00 98.56 71 THR A C 1
ATOM 533 O O . THR A 1 71 ? 7.167 2.626 3.255 1.00 98.56 71 THR A O 1
ATOM 536 N N . ASN A 1 72 ? 6.304 0.929 4.438 1.00 98.56 72 ASN A N 1
ATOM 537 C CA . ASN A 1 72 ? 6.663 -0.073 3.437 1.00 98.56 72 ASN A CA 1
ATOM 538 C C . ASN A 1 72 ? 5.870 0.096 2.132 1.00 98.56 72 ASN A C 1
ATOM 540 O O . ASN A 1 72 ? 6.452 0.018 1.054 1.00 98.56 72 ASN A O 1
ATOM 544 N N . LEU A 1 73 ? 4.572 0.403 2.196 1.00 98.50 73 LEU A N 1
ATOM 545 C CA . LEU A 1 73 ? 3.769 0.649 0.992 1.00 98.50 73 LEU A CA 1
ATOM 546 C C . LEU A 1 73 ? 4.224 1.913 0.248 1.00 98.50 73 LEU A C 1
ATOM 548 O O . LEU A 1 73 ? 4.294 1.911 -0.980 1.00 98.50 73 LEU A O 1
ATOM 552 N N . THR A 1 74 ? 4.637 2.953 0.978 1.00 98.25 74 THR A N 1
ATOM 553 C CA . THR A 1 74 ? 5.244 4.155 0.384 1.00 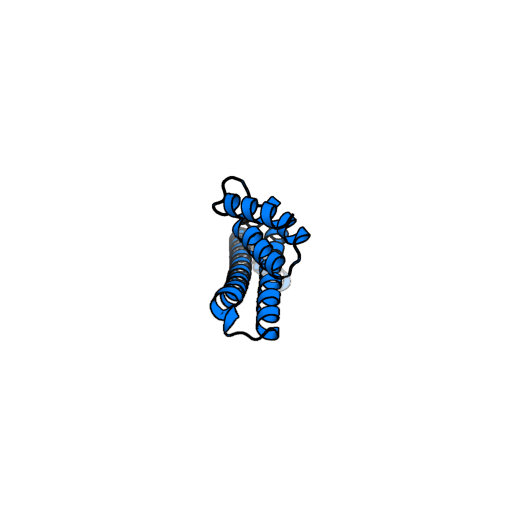98.25 74 THR A CA 1
ATOM 554 C C . THR A 1 74 ? 6.566 3.828 -0.313 1.00 98.25 74 THR A C 1
ATOM 556 O O . THR A 1 74 ? 6.813 4.317 -1.416 1.00 98.25 74 THR A O 1
ATOM 559 N N . HIS A 1 75 ? 7.411 2.974 0.277 1.00 97.75 75 HIS A N 1
ATOM 560 C CA . HIS A 1 75 ? 8.637 2.513 -0.381 1.00 97.75 75 HIS A CA 1
ATOM 561 C C . HIS A 1 75 ? 8.345 1.719 -1.658 1.00 97.75 75 HIS A C 1
ATOM 563 O O . HIS A 1 75 ? 8.996 1.962 -2.673 1.00 97.75 75 HIS A O 1
ATOM 569 N N . ALA A 1 76 ? 7.348 0.828 -1.643 1.00 97.69 76 ALA A N 1
ATOM 570 C CA . ALA A 1 76 ? 6.935 0.085 -2.834 1.00 97.69 76 ALA A CA 1
ATOM 571 C C . ALA A 1 76 ? 6.471 1.029 -3.961 1.00 97.69 76 ALA A C 1
ATOM 573 O O . ALA A 1 76 ? 6.932 0.912 -5.098 1.00 97.69 76 ALA A O 1
ATOM 574 N N . LYS A 1 77 ? 5.627 2.017 -3.633 1.00 97.19 77 LYS A N 1
ATOM 575 C CA . LYS A 1 77 ? 5.179 3.064 -4.567 1.00 97.19 77 LYS A CA 1
ATOM 576 C C . LYS A 1 77 ? 6.356 3.862 -5.135 1.00 97.19 77 LYS A C 1
ATOM 578 O O . LYS A 1 77 ? 6.511 3.961 -6.347 1.00 97.19 77 LYS A O 1
ATOM 583 N N . THR A 1 78 ? 7.241 4.347 -4.263 1.00 96.44 78 THR A N 1
ATOM 584 C CA . THR A 1 78 ? 8.411 5.159 -4.650 1.00 96.44 78 THR A CA 1
ATOM 585 C C . THR A 1 78 ? 9.375 4.392 -5.557 1.00 96.44 78 THR A C 1
ATOM 587 O O . THR A 1 78 ? 9.941 4.969 -6.484 1.00 96.44 78 THR A O 1
ATOM 590 N N . LEU A 1 79 ? 9.587 3.094 -5.307 1.00 94.31 79 LEU A N 1
ATOM 591 C CA . LEU A 1 79 ? 10.402 2.249 -6.184 1.00 94.31 79 LEU A CA 1
ATOM 592 C C . LEU A 1 79 ? 9.760 2.088 -7.559 1.00 94.31 79 LEU A C 1
ATOM 594 O O . LEU A 1 79 ? 10.469 2.186 -8.559 1.00 94.31 79 LEU A O 1
ATOM 598 N N . GLY A 1 80 ? 8.439 1.898 -7.601 1.00 93.56 80 GLY A N 1
ATOM 599 C CA . GLY A 1 80 ? 7.683 1.833 -8.849 1.00 93.56 80 GLY A CA 1
ATOM 600 C C . GLY A 1 80 ? 7.855 3.087 -9.693 1.00 93.56 80 GLY A C 1
ATOM 601 O O . GLY A 1 80 ? 8.279 3.004 -10.842 1.00 93.56 80 GLY A O 1
ATOM 602 N N . GLU A 1 81 ? 7.639 4.252 -9.084 1.00 93.44 81 GLU A N 1
ATOM 603 C CA . GLU A 1 81 ? 7.799 5.557 -9.733 1.00 93.44 81 GLU A CA 1
ATOM 604 C C . GLU A 1 81 ? 9.242 5.796 -10.203 1.00 93.44 81 GLU A C 1
ATOM 606 O O . GLU A 1 81 ? 9.477 6.198 -11.342 1.00 93.44 81 GLU A O 1
ATOM 611 N N . ARG A 1 82 ? 10.231 5.529 -9.338 1.00 94.38 82 ARG A N 1
ATOM 612 C CA . ARG A 1 82 ? 11.650 5.793 -9.623 1.00 94.38 82 ARG A CA 1
ATOM 613 C C . ARG A 1 82 ? 12.191 4.936 -10.760 1.00 94.38 82 ARG A C 1
ATOM 615 O O . ARG A 1 82 ? 13.011 5.416 -11.540 1.00 94.38 82 ARG A O 1
ATOM 622 N N . HIS A 1 83 ? 11.783 3.674 -10.809 1.00 91.75 83 HIS A N 1
ATOM 623 C CA . HIS A 1 83 ? 12.315 2.692 -11.749 1.00 91.75 83 HIS A CA 1
ATOM 624 C C . HIS A 1 83 ? 11.357 2.399 -12.909 1.00 91.75 83 HIS A C 1
ATOM 626 O O . HIS A 1 83 ? 11.650 1.524 -13.716 1.00 91.75 83 HIS A O 1
ATOM 632 N N . GLN A 1 84 ? 10.248 3.146 -13.016 1.00 90.88 84 GLN A N 1
ATOM 633 C CA . GLN A 1 84 ? 9.207 2.956 -14.035 1.00 90.88 84 GLN A CA 1
ATOM 634 C C . GLN A 1 84 ? 8.712 1.502 -14.080 1.00 90.88 84 GLN A C 1
ATOM 636 O O . GLN A 1 84 ? 8.447 0.948 -15.148 1.00 90.88 84 GLN A O 1
ATOM 641 N N . LEU A 1 85 ? 8.618 0.874 -12.904 1.00 89.94 85 LEU A N 1
ATOM 642 C CA . LEU A 1 85 ? 8.068 -0.472 -12.782 1.00 89.94 85 LEU A CA 1
ATOM 643 C C . LEU A 1 85 ? 6.558 -0.417 -13.033 1.00 89.94 85 LEU A C 1
ATOM 645 O O . LEU A 1 85 ? 5.951 0.643 -12.847 1.00 89.94 85 LEU A O 1
ATOM 649 N N . PRO A 1 86 ? 5.929 -1.540 -13.421 1.00 83.25 86 PRO A N 1
ATOM 650 C CA . PRO A 1 86 ? 4.490 -1.594 -13.603 1.00 83.25 86 PRO A CA 1
ATOM 651 C C . PRO A 1 86 ? 3.757 -1.065 -12.370 1.00 83.25 86 PRO A C 1
ATOM 653 O O . PRO A 1 86 ? 3.857 -1.627 -11.276 1.00 83.25 86 PRO A O 1
ATOM 656 N N . ASP A 1 87 ? 3.021 0.027 -12.564 1.00 79.38 87 ASP A N 1
ATOM 657 C CA . ASP A 1 87 ? 2.198 0.576 -11.503 1.00 79.38 87 ASP A CA 1
ATOM 658 C C . ASP A 1 87 ? 1.074 -0.408 -11.174 1.00 79.38 87 ASP A C 1
ATOM 660 O O . ASP A 1 87 ? 0.464 -1.035 -12.052 1.00 79.38 87 ASP A O 1
ATOM 664 N N . SER A 1 88 ? 0.843 -0.592 -9.883 1.00 89.19 88 SER A N 1
ATOM 665 C CA . SER A 1 88 ? -0.020 -1.640 -9.382 1.00 89.19 88 SER A CA 1
ATOM 666 C C . SER A 1 88 ? -1.080 -1.019 -8.500 1.00 89.19 88 SER A C 1
ATOM 668 O O . SER A 1 88 ? -0.792 -0.584 -7.388 1.00 89.19 88 SER A O 1
ATOM 670 N N . ASP A 1 89 ? -2.329 -1.058 -8.968 1.00 96.94 89 ASP A N 1
ATOM 671 C CA . ASP A 1 89 ? -3.496 -0.542 -8.244 1.00 96.94 89 ASP A CA 1
ATOM 672 C C . ASP A 1 89 ? -3.592 -1.088 -6.808 1.00 96.94 89 ASP A C 1
ATOM 674 O O . ASP A 1 89 ? -4.095 -0.412 -5.910 1.00 96.94 89 ASP A O 1
ATOM 678 N N . ARG A 1 90 ? -3.049 -2.290 -6.554 1.00 96.81 90 ARG A N 1
ATOM 679 C CA . ARG A 1 90 ? -2.947 -2.864 -5.205 1.00 96.81 90 ARG A CA 1
ATOM 680 C C . ARG A 1 90 ? -2.112 -1.989 -4.263 1.00 96.81 90 ARG A C 1
ATOM 682 O O . ARG A 1 90 ? -2.449 -1.874 -3.094 1.00 96.81 90 ARG A O 1
ATOM 689 N N . ILE A 1 91 ? -1.028 -1.368 -4.730 1.00 97.81 91 ILE A N 1
ATOM 690 C CA . ILE A 1 91 ? -0.171 -0.525 -3.886 1.00 97.81 91 ILE A CA 1
ATOM 691 C C . ILE A 1 91 ? -0.965 0.699 -3.431 1.00 97.81 91 ILE A C 1
ATOM 693 O O . ILE A 1 91 ? -1.020 0.964 -2.232 1.00 97.81 91 ILE A O 1
ATOM 697 N N . HIS A 1 92 ? -1.647 1.375 -4.358 1.00 98.19 92 HIS A N 1
ATOM 698 C CA . HIS A 1 92 ? -2.523 2.507 -4.048 1.00 98.19 92 HIS A CA 1
ATOM 699 C C . HIS A 1 92 ? -3.662 2.119 -3.107 1.00 98.19 92 HIS A C 1
ATOM 701 O O . HIS A 1 92 ? -3.902 2.797 -2.111 1.00 98.19 92 HIS A O 1
ATOM 707 N N . TYR A 1 93 ? -4.321 0.987 -3.360 1.00 98.50 93 TYR A N 1
ATOM 708 C CA . TYR A 1 93 ? -5.408 0.507 -2.512 1.00 98.50 93 TYR A CA 1
ATOM 709 C C . TYR A 1 93 ? -4.953 0.220 -1.076 1.00 98.50 93 TYR A C 1
ATOM 711 O O . TYR A 1 93 ? -5.545 0.714 -0.116 1.00 98.50 93 TYR A O 1
ATOM 719 N N . PHE A 1 94 ? -3.876 -0.550 -0.906 1.00 98.50 94 PHE A N 1
ATOM 720 C CA . PHE A 1 94 ? -3.375 -0.895 0.424 1.00 98.50 94 PHE A CA 1
ATOM 721 C C . PHE A 1 94 ? -2.791 0.321 1.153 1.00 98.50 94 PHE A C 1
ATOM 723 O O . PHE A 1 94 ? -2.961 0.428 2.371 1.00 98.50 94 PHE A O 1
ATOM 730 N N . LEU A 1 95 ? -2.130 1.242 0.440 1.00 98.56 95 LEU A N 1
ATOM 731 C CA . LEU A 1 95 ? -1.627 2.483 1.031 1.00 98.56 95 LEU A CA 1
ATOM 732 C C . LEU A 1 95 ? -2.787 3.373 1.486 1.00 98.56 95 LEU A C 1
ATOM 734 O O . LEU A 1 95 ? -2.775 3.847 2.621 1.00 98.56 95 LEU A O 1
ATOM 738 N N . GLY A 1 96 ? -3.821 3.514 0.653 1.00 98.31 96 GLY A N 1
ATOM 739 C CA . GLY A 1 96 ? -5.047 4.223 1.005 1.00 98.31 96 GLY A CA 1
ATOM 740 C C . GLY A 1 96 ? -5.715 3.644 2.253 1.00 98.31 96 GLY A C 1
ATOM 741 O O . GLY A 1 96 ? -6.075 4.396 3.157 1.00 98.31 96 GLY A O 1
ATOM 742 N N . LEU A 1 97 ? -5.796 2.312 2.370 1.00 98.25 97 LEU A N 1
ATOM 743 C CA . LEU A 1 97 ? -6.340 1.657 3.566 1.00 98.25 97 LEU A CA 1
ATOM 744 C C . LEU A 1 97 ? -5.520 1.970 4.819 1.00 98.25 97 LEU A C 1
ATOM 746 O O . LEU A 1 97 ? -6.085 2.295 5.863 1.00 98.25 97 LEU A O 1
ATOM 750 N N . ALA A 1 98 ? -4.194 1.867 4.731 1.00 98.06 98 ALA A N 1
ATOM 751 C CA . ALA A 1 98 ? -3.313 2.136 5.861 1.00 98.06 98 ALA A CA 1
ATOM 752 C C . ALA A 1 98 ? -3.418 3.601 6.328 1.00 98.06 98 ALA A C 1
ATOM 754 O O . ALA A 1 98 ? -3.508 3.850 7.529 1.00 98.06 98 ALA A O 1
ATOM 755 N N . LEU A 1 99 ? -3.493 4.549 5.388 1.00 98.44 99 LEU A N 1
ATOM 756 C CA . LEU A 1 99 ? -3.692 5.975 5.664 1.00 98.44 99 LEU A CA 1
ATOM 757 C C . LEU A 1 99 ? -5.067 6.260 6.283 1.00 98.44 99 LEU A C 1
ATOM 759 O O . LEU A 1 99 ? -5.160 7.008 7.255 1.00 98.44 99 LEU A O 1
ATOM 763 N N . ALA A 1 100 ? -6.130 5.629 5.778 1.00 97.75 100 ALA A N 1
ATOM 764 C CA . ALA A 1 100 ? -7.477 5.773 6.326 1.00 97.75 100 ALA A CA 1
ATOM 765 C C . ALA A 1 100 ? -7.556 5.280 7.781 1.00 97.75 100 ALA A C 1
ATOM 767 O O . ALA A 1 100 ? -8.152 5.942 8.628 1.00 97.75 100 ALA A O 1
ATOM 768 N N . TYR A 1 101 ?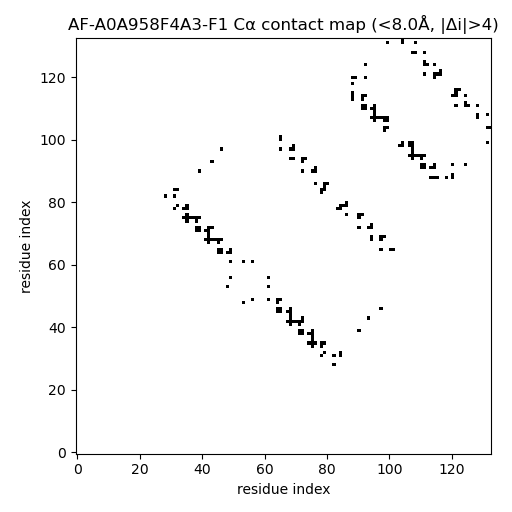 -6.893 4.166 8.110 1.00 95.56 101 TYR A N 1
ATOM 769 C CA . TYR A 1 101 ? -6.809 3.690 9.496 1.00 95.56 101 TYR A CA 1
ATOM 770 C C . TYR A 1 101 ? -5.981 4.596 10.417 1.00 95.56 101 TYR A C 1
ATOM 772 O O . TYR A 1 101 ? -6.154 4.531 11.633 1.00 95.56 101 TYR A O 1
ATOM 780 N N . GLN A 1 102 ? -5.113 5.447 9.863 1.00 95.31 102 GLN A N 1
ATOM 781 C CA . GLN A 1 102 ? -4.418 6.511 10.596 1.00 95.31 102 GLN A CA 1
ATOM 782 C C . GLN A 1 102 ? -5.196 7.836 10.620 1.00 95.31 102 GLN A C 1
ATOM 784 O O . GLN A 1 102 ? -4.669 8.840 11.089 1.00 95.31 102 GLN A O 1
ATOM 789 N N . PHE A 1 103 ? -6.443 7.860 10.136 1.00 95.69 103 PHE A N 1
ATOM 790 C CA . PHE A 1 103 ? -7.267 9.068 10.000 1.00 95.69 103 PHE A CA 1
ATOM 791 C C . PHE A 1 103 ? -6.689 10.121 9.036 1.00 95.69 103 PHE A C 1
ATOM 793 O O . PHE A 1 103 ? -7.107 11.280 9.039 1.00 95.69 103 PHE A O 1
ATOM 800 N N . HIS A 1 104 ? -5.758 9.732 8.162 1.00 97.38 104 HIS A N 1
ATOM 801 C CA . HIS A 1 104 ? -5.203 10.590 7.113 1.00 97.38 104 HIS A CA 1
ATOM 802 C C . HIS A 1 104 ? -6.099 10.554 5.860 1.00 97.38 104 HIS A C 1
ATOM 804 O O . HIS A 1 104 ? -5.673 10.194 4.761 1.00 97.38 104 HIS A O 1
ATOM 810 N N . ASN A 1 105 ? -7.377 10.911 6.025 1.00 97.75 105 ASN A N 1
ATOM 811 C CA . ASN A 1 105 ? -8.430 10.693 5.024 1.00 97.75 105 ASN A CA 1
ATOM 812 C C . ASN A 1 105 ? -8.145 11.371 3.676 1.00 97.75 105 ASN A C 1
ATOM 814 O O . ASN A 1 105 ? -8.372 10.779 2.623 1.00 97.75 105 ASN A O 1
ATOM 818 N N . ALA A 1 106 ? -7.611 12.595 3.689 1.00 98.19 106 ALA A N 1
ATOM 819 C CA . ALA A 1 106 ? -7.299 13.325 2.461 1.00 98.19 106 ALA A CA 1
ATOM 820 C C . ALA A 1 106 ? -6.217 12.622 1.622 1.00 98.19 106 ALA A C 1
ATOM 822 O O . ALA A 1 106 ? -6.303 12.590 0.393 1.00 98.19 106 ALA A O 1
ATOM 823 N N . GLU A 1 107 ? -5.210 12.043 2.275 1.00 98.25 107 GLU A N 1
ATOM 824 C CA . GLU A 1 107 ? -4.156 11.277 1.608 1.00 98.25 107 GLU A CA 1
ATOM 825 C C . GLU A 1 107 ? -4.689 9.927 1.124 1.00 98.25 107 GLU A C 1
ATOM 827 O O . GLU A 1 107 ? -4.437 9.555 -0.018 1.00 98.25 107 GLU A O 1
ATOM 832 N N . ALA A 1 108 ? -5.514 9.252 1.929 1.00 98.50 108 ALA A N 1
ATOM 833 C CA . ALA A 1 108 ? -6.173 8.015 1.520 1.00 98.50 108 ALA A CA 1
ATOM 834 C C . ALA A 1 108 ? -7.023 8.202 0.250 1.00 98.50 108 ALA A C 1
ATOM 836 O O . ALA A 1 108 ? -6.877 7.452 -0.712 1.00 98.50 108 ALA A O 1
ATOM 837 N N . ILE A 1 109 ? -7.850 9.254 0.205 1.00 98.50 109 ILE A N 1
ATOM 838 C CA . ILE A 1 109 ? -8.663 9.601 -0.970 1.00 98.50 109 ILE A CA 1
ATOM 839 C C . ILE A 1 109 ? -7.779 9.881 -2.191 1.00 98.50 109 ILE A C 1
ATOM 841 O O . ILE A 1 109 ? -8.128 9.491 -3.305 1.00 98.50 109 ILE A O 1
ATOM 845 N N . ARG A 1 110 ? -6.632 10.552 -2.015 1.00 98.19 110 ARG A N 1
ATOM 846 C CA . ARG A 1 110 ? -5.694 10.785 -3.123 1.00 98.19 110 ARG A CA 1
ATOM 847 C C . ARG A 1 110 ? -5.171 9.479 -3.707 1.00 98.19 110 ARG A C 1
ATOM 849 O O . ARG A 1 110 ? -5.129 9.377 -4.926 1.00 98.19 110 ARG A O 1
ATOM 856 N N . GLU A 1 111 ? -4.814 8.508 -2.873 1.00 98.19 111 GLU A N 1
ATOM 857 C CA . GLU A 1 111 ? -4.349 7.200 -3.346 1.00 98.19 111 GLU A CA 1
ATOM 858 C C . GLU A 1 111 ? -5.470 6.425 -4.049 1.00 98.19 111 GLU A C 1
ATOM 860 O O . GLU A 1 111 ? -5.270 5.909 -5.145 1.00 98.19 111 GLU A O 1
ATOM 865 N N . TYR A 1 112 ? -6.686 6.418 -3.498 1.00 98.44 112 TYR A N 1
ATOM 866 C CA . TYR A 1 112 ? -7.821 5.732 -4.124 1.00 98.44 112 TYR A CA 1
ATOM 867 C C . TYR A 1 112 ? -8.187 6.277 -5.510 1.00 98.44 112 TYR A C 1
ATOM 869 O O . TYR A 1 112 ? -8.592 5.511 -6.380 1.00 98.44 112 TYR A O 1
ATOM 877 N N . ARG A 1 113 ? -7.992 7.578 -5.757 1.00 98.00 113 ARG A N 1
ATOM 878 C CA . ARG A 1 113 ? -8.225 8.195 -7.076 1.00 98.00 113 ARG A CA 1
ATOM 879 C C . ARG A 1 113 ? -7.256 7.735 -8.164 1.00 98.00 113 ARG A C 1
ATOM 881 O O . ARG A 1 113 ? -7.541 7.967 -9.334 1.00 98.00 113 ARG A O 1
ATOM 888 N N . LEU A 1 114 ? -6.125 7.135 -7.794 1.00 96.81 114 LEU A N 1
ATOM 889 C CA . LEU A 1 114 ? -5.142 6.613 -8.745 1.00 96.81 114 LEU A CA 1
ATOM 890 C C . LEU A 1 114 ? -5.490 5.198 -9.226 1.00 96.81 114 LEU A C 1
ATOM 892 O O . LEU A 1 114 ? -4.908 4.733 -10.201 1.00 96.81 114 LEU A O 1
ATOM 896 N N . ILE A 1 115 ? -6.453 4.530 -8.583 1.00 97.88 115 ILE A N 1
ATOM 897 C CA . ILE A 1 115 ? -6.873 3.181 -8.958 1.00 97.88 115 ILE A CA 1
ATOM 898 C C . ILE A 1 115 ? -7.693 3.228 -10.247 1.00 97.88 115 ILE A C 1
ATOM 900 O O . ILE A 1 115 ? -8.694 3.943 -10.346 1.00 97.88 115 ILE A O 1
ATOM 904 N N . ARG A 1 116 ? -7.280 2.427 -11.229 1.00 97.25 116 ARG A N 1
ATOM 905 C CA . ARG A 1 116 ? -7.929 2.342 -12.543 1.00 97.25 116 ARG A CA 1
ATOM 906 C C . ARG A 1 116 ? -9.298 1.649 -12.468 1.00 97.25 116 ARG A C 1
ATOM 908 O O . ARG A 1 116 ? -9.426 0.695 -11.701 1.00 97.25 116 ARG A O 1
ATOM 915 N N . PRO A 1 117 ? -10.296 2.050 -13.281 1.00 97.12 117 PRO A N 1
ATOM 916 C CA . PRO A 1 117 ? -11.623 1.422 -13.315 1.00 97.12 117 PRO A CA 1
ATOM 917 C C . PRO A 1 117 ? -11.628 -0.091 -13.564 1.00 97.12 117 PRO A C 1
ATOM 919 O O . PRO A 1 117 ? -12.533 -0.783 -13.110 1.00 97.12 117 PRO A O 1
ATOM 922 N N . GLU A 1 118 ? -10.626 -0.610 -14.274 1.00 96.12 118 GLU A N 1
ATOM 923 C CA . GLU A 1 118 ? -10.493 -2.033 -14.603 1.00 96.12 118 GLU A CA 1
ATOM 924 C C . GLU A 1 118 ? -9.906 -2.869 -13.454 1.00 96.12 118 GLU A C 1
ATOM 926 O O . GLU A 1 118 ? -9.832 -4.091 -13.554 1.00 96.12 118 GLU A O 1
ATOM 931 N N . SER A 1 119 ? -9.453 -2.224 -12.378 1.00 97.12 119 SER A N 1
ATOM 932 C CA . SER A 1 119 ? -8.861 -2.885 -11.221 1.00 97.12 119 SER A CA 1
ATOM 933 C C . SER A 1 119 ? -9.914 -3.571 -10.355 1.00 97.12 119 SER A C 1
ATOM 935 O O . SER A 1 119 ? -10.931 -2.967 -10.010 1.00 97.12 119 SER A O 1
ATOM 937 N N . ASP A 1 120 ? -9.598 -4.768 -9.856 1.00 97.00 120 ASP A N 1
ATOM 938 C CA . ASP A 1 120 ? -10.400 -5.471 -8.841 1.00 97.00 120 ASP A CA 1
ATOM 939 C C . ASP A 1 120 ? -10.593 -4.643 -7.552 1.00 97.00 120 ASP A C 1
ATOM 941 O O . ASP A 1 120 ? -11.505 -4.895 -6.764 1.00 97.00 120 ASP A O 1
ATOM 945 N N . TYR A 1 121 ? -9.742 -3.637 -7.327 1.00 97.44 121 TYR A N 1
ATOM 946 C CA . TYR A 1 121 ? -9.799 -2.748 -6.166 1.00 97.44 121 TYR A CA 1
ATOM 947 C C . TYR A 1 121 ? -10.686 -1.515 -6.373 1.00 97.44 121 TYR A C 1
ATOM 949 O O . TYR A 1 121 ? -10.977 -0.817 -5.401 1.00 97.44 121 TYR A O 1
ATOM 957 N N . TYR A 1 122 ? -11.109 -1.220 -7.606 1.00 98.06 122 TYR A N 1
ATOM 958 C CA . TYR A 1 122 ? -11.741 0.056 -7.945 1.00 98.06 122 TYR A CA 1
ATOM 959 C C . TYR A 1 122 ? -13.044 0.295 -7.185 1.00 98.06 122 TYR A C 1
ATOM 961 O O . TYR A 1 122 ? -13.193 1.323 -6.528 1.00 98.06 122 TYR A O 1
ATOM 969 N N . GLN A 1 123 ? -13.964 -0.671 -7.225 1.00 98.19 123 GLN A N 1
ATOM 970 C CA . GLN A 1 123 ? -15.274 -0.534 -6.586 1.00 98.19 123 GLN A CA 1
ATOM 971 C C . GLN A 1 123 ? -15.138 -0.300 -5.076 1.00 98.19 123 GLN A C 1
ATOM 973 O O . GLN A 1 123 ? -15.728 0.630 -4.532 1.00 98.19 123 GLN A O 1
ATOM 978 N N . SER A 1 124 ? -14.285 -1.084 -4.412 1.00 98.00 124 SER A N 1
ATOM 979 C CA . SER A 1 124 ? -14.038 -0.914 -2.979 1.00 98.00 124 SER A CA 1
ATOM 980 C C . SER A 1 124 ? -13.372 0.429 -2.665 1.00 98.00 124 SER A C 1
ATOM 982 O O . SER A 1 124 ? -13.689 1.048 -1.652 1.00 98.00 124 SER A O 1
ATOM 984 N N . ALA A 1 125 ? -12.485 0.919 -3.533 1.00 97.81 125 ALA A N 1
ATOM 985 C CA . ALA A 1 125 ? -11.875 2.233 -3.375 1.00 97.81 125 ALA A CA 1
ATOM 986 C C . ALA A 1 125 ? -12.896 3.377 -3.500 1.00 97.81 125 ALA A C 1
ATOM 988 O O . ALA A 1 125 ? -12.813 4.337 -2.734 1.00 97.81 125 ALA A O 1
ATOM 989 N N . GLN A 1 126 ? -13.873 3.276 -4.411 1.00 98.31 126 GLN A N 1
ATOM 990 C CA . GLN A 1 126 ? -14.964 4.255 -4.518 1.00 98.31 126 GLN A CA 1
ATOM 991 C C . GLN A 1 126 ? -15.796 4.301 -3.231 1.00 98.31 126 GLN A C 1
ATOM 993 O O . GLN A 1 126 ? -15.962 5.370 -2.649 1.00 98.31 126 GLN A O 1
ATOM 998 N N . GLU A 1 127 ? -16.222 3.140 -2.732 1.00 97.94 127 GLU A N 1
ATOM 999 C CA . GLU A 1 127 ? -16.996 3.025 -1.487 1.00 97.94 127 GLU A CA 1
ATOM 1000 C C . GLU A 1 127 ? -16.242 3.615 -0.284 1.00 97.94 127 GLU A C 1
ATOM 1002 O O . GLU A 1 127 ? -16.806 4.342 0.536 1.00 97.94 127 GLU A O 1
ATOM 1007 N N . LEU A 1 128 ? -14.935 3.354 -0.188 1.00 97.56 128 LEU A N 1
ATOM 1008 C CA . LEU A 1 128 ? -14.095 3.916 0.869 1.00 97.56 128 LEU A CA 1
ATOM 1009 C C . LEU A 1 128 ? -13.944 5.435 0.737 1.00 97.56 128 LEU A C 1
ATOM 1011 O O . LEU A 1 128 ? -13.948 6.129 1.748 1.00 97.56 128 LEU A O 1
ATOM 1015 N N . MET A 1 129 ? -13.832 5.976 -0.478 1.00 97.56 129 MET A N 1
ATOM 1016 C CA . MET A 1 129 ? -13.783 7.427 -0.676 1.00 97.56 129 MET A CA 1
ATOM 1017 C C . MET A 1 129 ? -15.077 8.126 -0.263 1.00 97.56 129 MET A C 1
ATOM 1019 O O . MET A 1 129 ? -14.999 9.251 0.220 1.00 97.56 129 MET A O 1
ATOM 1023 N N . GLU A 1 130 ? -16.240 7.501 -0.445 1.00 96.31 130 GLU A N 1
ATOM 1024 C CA . GLU A 1 130 ? -17.525 8.043 0.016 1.00 96.31 130 GLU A CA 1
ATOM 1025 C C . GLU A 1 130 ? -17.609 8.071 1.546 1.00 96.31 130 GLU A C 1
ATOM 1027 O O . GLU A 1 130 ? -18.083 9.047 2.118 1.00 96.31 130 GLU A O 1
ATOM 1032 N N . TYR A 1 131 ? -17.091 7.039 2.217 1.00 94.94 131 TYR A N 1
ATOM 1033 C CA . TYR A 1 131 ? -17.076 6.964 3.682 1.00 94.94 131 TYR A CA 1
ATOM 1034 C C . TYR A 1 131 ? -16.129 7.982 4.347 1.00 94.94 131 TYR A C 1
ATOM 1036 O O . TYR A 1 131 ? -16.308 8.328 5.514 1.00 94.94 131 TYR A O 1
ATOM 1044 N N . LEU A 1 132 ? -15.090 8.428 3.637 1.00 93.19 132 LEU A N 1
ATOM 1045 C CA . LEU A 1 132 ? -14.034 9.295 4.178 1.00 93.19 132 LEU A CA 1
ATOM 1046 C C . LEU A 1 132 ? -14.271 10.803 3.959 1.00 93.19 132 LEU A C 1
ATOM 1048 O O . LEU A 1 132 ? -13.433 11.595 4.408 1.00 93.19 132 LEU A O 1
ATOM 1052 N N . GLN A 1 133 ? -15.348 11.181 3.258 1.00 83.25 133 GLN A N 1
ATOM 1053 C CA . GLN A 1 133 ? -15.779 12.567 2.998 1.00 83.25 133 GLN A CA 1
ATOM 1054 C C . GLN A 1 133 ? -16.547 13.165 4.178 1.00 83.25 133 GLN A C 1
ATOM 1056 O O . GLN A 1 133 ? -16.368 14.383 4.404 1.00 83.25 133 GLN A O 1
#

Foldseek 3Di:
DPPVVVVVVCVVVVCPPPCVVVVVVVVVLVVLLVLLVVLQVQLVVLVVCLVPCVVVDDPVSNVVSLVSNLVSLVVSQVSCVVVVNPDDLSSLLSNLVSCVVVLVLVSSLVSLVVRDPPDPCNVVSVVSNVVSD

Solvent-accessible surface area (backbone atoms only — not comparable to full-atom values): 7070 Å² total; per-residue (Å²): 123,66,67,63,53,49,50,53,49,44,66,72,64,68,66,67,62,95,63,52,65,62,53,52,50,49,52,50,52,51,51,53,50,53,51,26,49,49,26,36,52,53,8,52,50,25,43,48,49,36,68,79,36,45,93,80,43,55,71,69,58,39,52,50,22,37,51,49,13,39,53,24,23,48,50,19,49,50,45,23,68,75,70,69,43,86,81,51,54,65,50,34,48,54,35,17,51,36,28,42,78,70,68,38,35,74,60,14,44,55,30,33,71,69,37,48,83,88,42,94,59,26,68,61,34,54,57,50,43,64,74,59,111

Mean predicted aligned error: 8.52 Å

Nearest PDB structures (foldseek):
  6yxy-assembly1_EP  TM=4.309E-01  e=3.585E+00  Trypanosoma brucei brucei

pLDDT: mean 89.1, std 13.16, range [48.97, 98.56]

Sequence (133 aa):
PGAEALAQWLQKHDTAPAGDDSLLQQEIAGTQQLLQDYYFLSGAAALARYRTRSEALDQAARDSALATAVTNLTHAKTLGERHQLPDSDRIHYFLGLALAYQFHNAEAIREYRLIRPESDYYQSAQELMEYLQ

Secondary structure (DSSP, 8-state):
-HHHHHHHHHHHH----TTHHHHHHHHHHHHHHHHHHHHHHHHHHHHHHHHHSGGGS-HHHHHHHHHHHHHHHHHHHHHHHHHTPPP-HHHHHHHHHHHHHTT-HHHHHHHHTTS-TTSTTHHHHHHHHHHT-